Protein AF-A0A1G1PTF6-F1 (afdb_monomer)

Foldseek 3Di:
DDDDPDDDDDDPVNVVVVVVVVVVVCVVVVVVVVVVVQVVLLVVLVVVVLVLLVVQLVCQQVVQWKKKWFADQVQQKTAIWTFDDDDDDDPDDRPTHQDPDPSRDIRHRPPQKHKDKPPPPPRMWMHHNVLAIPDWMWIWIAGPVRDIKIWTQDRHVSDIDID

Solvent-accessible surface area (backbone atoms only — not comparable to full-atom values): 9190 Å² total; per-residue (Å²): 138,81,85,80,81,77,84,83,77,84,51,72,67,56,51,51,52,51,52,51,52,52,50,58,52,47,70,61,47,51,63,55,51,52,53,52,53,50,54,52,51,52,52,51,50,54,48,51,55,48,52,49,51,53,49,39,30,53,48,5,42,74,68,66,39,49,25,35,42,38,41,38,55,92,77,38,36,35,36,31,26,29,64,65,92,86,71,79,94,62,101,72,74,87,62,59,43,63,36,84,67,83,69,24,42,80,45,68,60,60,92,66,55,44,58,46,54,44,63,74,87,63,47,64,46,45,20,32,41,85,38,37,29,83,58,58,38,35,42,38,40,30,42,86,84,71,52,72,42,36,39,40,35,37,10,93,74,48,43,76,48,81,86

Structure (mmCIF, N/CA/C/O backbone):
data_AF-A0A1G1PTF6-F1
#
_entry.id   AF-A0A1G1PTF6-F1
#
loop_
_atom_site.group_PDB
_atom_site.id
_atom_site.type_symbol
_atom_site.label_atom_id
_atom_site.label_alt_id
_atom_site.label_comp_id
_atom_site.label_asym_id
_atom_site.label_entity_id
_atom_site.label_seq_id
_atom_site.pdbx_PDB_ins_code
_atom_site.Cartn_x
_atom_site.Cartn_y
_atom_site.Cartn_z
_atom_site.occupancy
_atom_site.B_iso_or_equiv
_atom_site.auth_seq_id
_atom_site.auth_comp_id
_atom_site.auth_asym_id
_atom_site.auth_atom_id
_atom_site.pdbx_PDB_model_num
ATOM 1 N N . MET A 1 1 ? -6.764 -10.870 -67.590 1.00 43.69 1 MET A N 1
ATOM 2 C CA . MET A 1 1 ? -5.936 -9.913 -66.822 1.00 43.69 1 MET A CA 1
ATOM 3 C C . MET A 1 1 ? -5.577 -10.550 -65.488 1.00 43.69 1 MET A C 1
ATOM 5 O O . MET A 1 1 ? -6.437 -10.654 -64.629 1.00 43.69 1 MET A O 1
ATOM 9 N N . THR A 1 2 ? -4.356 -11.057 -65.330 1.00 51.44 2 THR A N 1
ATOM 10 C CA . THR A 1 2 ? -3.900 -11.725 -64.097 1.00 51.44 2 THR A CA 1
ATOM 11 C C . THR A 1 2 ? -2.875 -10.843 -63.395 1.00 51.44 2 THR A C 1
ATOM 13 O O . THR A 1 2 ? -1.755 -10.679 -63.878 1.00 51.44 2 THR A O 1
ATOM 16 N N . SER A 1 3 ? -3.284 -10.254 -62.272 1.00 59.28 3 SER A N 1
ATOM 17 C CA . SER A 1 3 ? -2.425 -9.506 -61.352 1.00 59.28 3 SER A CA 1
ATOM 18 C C . SER A 1 3 ? -1.340 -10.432 -60.790 1.00 59.28 3 SER A C 1
ATOM 20 O O . SER A 1 3 ? -1.646 -11.419 -60.121 1.00 59.28 3 SER A O 1
ATOM 22 N N . ARG A 1 4 ? -0.066 -10.142 -61.082 1.00 61.81 4 ARG A N 1
ATOM 23 C CA . ARG A 1 4 ? 1.077 -10.762 -60.399 1.00 61.81 4 ARG A CA 1
ATOM 24 C C . ARG A 1 4 ? 1.295 -10.031 -59.077 1.00 61.81 4 ARG A C 1
ATOM 26 O O . ARG A 1 4 ? 1.975 -9.010 -59.034 1.00 61.81 4 ARG A O 1
ATOM 33 N N . THR A 1 5 ? 0.756 -10.566 -57.990 1.00 64.44 5 THR A N 1
ATOM 34 C CA . THR 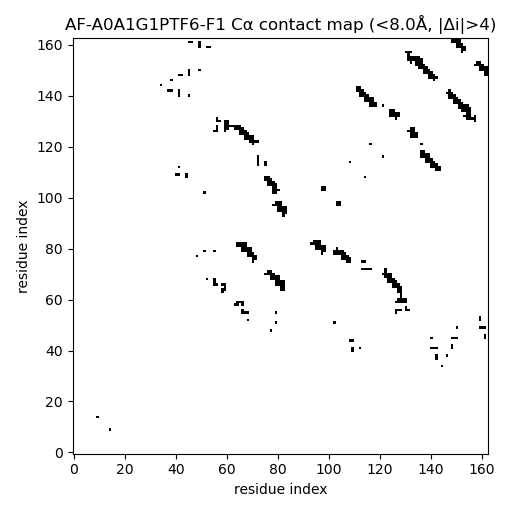A 1 5 ? 1.145 -10.168 -56.635 1.00 64.44 5 THR A CA 1
ATOM 35 C C . THR A 1 5 ? 2.551 -10.704 -56.362 1.00 64.44 5 THR A C 1
ATOM 37 O O . THR A 1 5 ? 2.747 -11.887 -56.089 1.00 64.44 5 THR A O 1
ATOM 40 N N . GLY A 1 6 ? 3.560 -9.842 -56.502 1.00 62.19 6 GLY A N 1
ATOM 41 C CA . GLY A 1 6 ? 4.942 -10.181 -56.174 1.00 62.19 6 GLY A CA 1
ATOM 42 C C . GLY A 1 6 ? 5.078 -10.496 -54.685 1.00 62.19 6 GLY A C 1
ATOM 43 O O . GLY A 1 6 ? 4.800 -9.641 -53.844 1.00 62.19 6 GLY A O 1
ATOM 44 N N . LYS A 1 7 ? 5.515 -11.715 -54.350 1.00 68.50 7 LYS A N 1
ATOM 45 C CA . LYS A 1 7 ? 5.956 -12.058 -52.993 1.00 68.50 7 LYS A CA 1
ATOM 46 C C . LYS A 1 7 ? 7.177 -11.197 -52.664 1.00 68.50 7 LYS A C 1
ATOM 48 O O . LYS A 1 7 ? 8.247 -11.406 -53.228 1.00 68.50 7 LYS A O 1
ATOM 53 N N . ARG A 1 8 ? 7.004 -10.209 -51.783 1.00 76.00 8 ARG A N 1
ATOM 54 C CA . ARG A 1 8 ? 8.114 -9.436 -51.218 1.00 76.00 8 ARG A CA 1
ATOM 55 C C . ARG A 1 8 ? 8.815 -10.310 -50.183 1.00 76.00 8 ARG A C 1
ATOM 57 O O . ARG A 1 8 ? 8.216 -10.660 -49.171 1.00 76.00 8 ARG A O 1
ATOM 64 N N . SER A 1 9 ? 10.054 -10.683 -50.471 1.00 77.06 9 SER A N 1
ATOM 65 C CA . SER A 1 9 ? 10.931 -11.352 -49.514 1.00 77.06 9 SER A CA 1
ATOM 66 C C . SER A 1 9 ? 11.679 -10.296 -48.708 1.00 77.06 9 SER A C 1
ATOM 68 O O . SER A 1 9 ? 12.212 -9.347 -49.280 1.00 77.06 9 SER A O 1
ATOM 70 N N . PHE A 1 10 ? 11.696 -10.464 -47.390 1.00 82.81 10 PHE A N 1
ATOM 71 C CA . PHE A 1 10 ? 12.390 -9.581 -46.459 1.00 82.81 10 PHE A CA 1
ATOM 72 C C . PHE A 1 10 ? 13.895 -9.853 -46.514 1.00 82.81 10 PHE A C 1
ATOM 74 O O . PHE A 1 10 ? 14.314 -11.015 -46.523 1.00 82.81 10 PHE A O 1
ATOM 81 N N . THR A 1 11 ? 14.715 -8.806 -46.585 1.00 92.44 11 THR A N 1
ATOM 82 C CA . THR A 1 11 ? 16.175 -8.981 -46.647 1.00 92.44 11 THR A CA 1
ATOM 83 C C . THR A 1 11 ? 16.774 -9.105 -45.243 1.00 92.44 11 THR A C 1
ATOM 8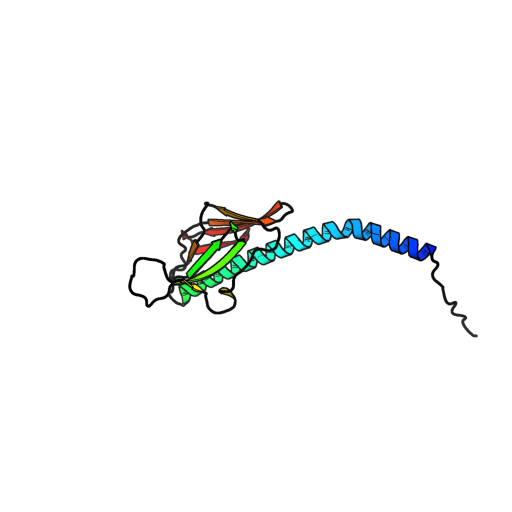5 O O . THR A 1 11 ? 16.228 -8.591 -44.269 1.00 92.44 11 THR A O 1
ATOM 88 N N . PHE A 1 12 ? 17.928 -9.769 -45.116 1.00 92.94 12 PHE A N 1
ATOM 89 C CA . PHE A 1 12 ? 18.609 -9.901 -43.819 1.00 92.94 12 PHE A CA 1
ATOM 90 C C . PHE A 1 12 ? 19.028 -8.539 -43.241 1.00 92.94 12 PHE A C 1
ATOM 92 O O . PHE A 1 12 ? 18.933 -8.315 -42.036 1.00 92.94 12 PHE A O 1
ATOM 99 N N . ILE A 1 13 ? 19.439 -7.607 -44.108 1.00 94.62 13 ILE A N 1
ATOM 100 C CA . ILE A 1 13 ? 19.798 -6.247 -43.695 1.00 94.62 13 ILE A CA 1
ATOM 101 C C . ILE A 1 13 ? 18.585 -5.476 -43.162 1.00 94.62 13 ILE A C 1
ATOM 103 O O . ILE A 1 13 ? 18.699 -4.774 -42.163 1.00 94.62 13 ILE A O 1
ATOM 107 N N . GLU A 1 14 ? 17.411 -5.654 -43.768 1.00 92.81 14 GLU A N 1
ATOM 108 C CA . GLU A 1 14 ? 16.165 -5.036 -43.307 1.00 92.81 14 GLU A CA 1
ATOM 109 C C . GLU A 1 14 ? 15.763 -5.564 -41.924 1.00 92.81 14 GLU A C 1
ATOM 111 O O . GLU A 1 14 ? 15.398 -4.782 -41.047 1.00 92.81 14 GLU A O 1
ATOM 116 N N . LEU A 1 15 ? 15.946 -6.865 -41.674 1.00 93.81 15 LEU A N 1
ATOM 117 C CA . LEU A 1 15 ? 15.752 -7.456 -40.348 1.00 93.81 15 LEU A CA 1
ATOM 118 C C . LEU A 1 15 ? 16.704 -6.882 -39.306 1.00 93.81 15 LEU A C 1
ATOM 120 O O . LEU A 1 15 ? 16.268 -6.545 -38.206 1.00 93.81 15 LEU A O 1
ATOM 124 N N . LEU A 1 16 ? 17.981 -6.734 -39.652 1.00 96.50 16 LEU A N 1
ATOM 125 C CA . LEU A 1 16 ? 18.970 -6.154 -38.751 1.00 96.50 16 LEU A CA 1
ATOM 126 C C . LEU A 1 16 ? 18.591 -4.713 -38.389 1.00 96.50 16 LEU A C 1
ATOM 128 O O . LEU A 1 16 ? 18.600 -4.357 -37.213 1.00 96.50 16 LEU A O 1
ATOM 132 N N . ILE A 1 17 ? 18.175 -3.912 -39.374 1.00 96.56 17 ILE A N 1
ATOM 133 C CA . ILE A 1 17 ? 17.727 -2.533 -39.148 1.00 96.56 17 ILE A CA 1
ATOM 134 C C . ILE A 1 17 ? 16.485 -2.497 -38.247 1.00 96.56 17 ILE A C 1
ATOM 136 O O . ILE A 1 17 ? 16.446 -1.703 -37.308 1.00 96.56 17 ILE A O 1
ATOM 140 N N . VAL A 1 18 ? 15.493 -3.365 -38.463 1.00 96.62 18 VAL A N 1
ATOM 141 C CA . VAL A 1 18 ? 14.295 -3.420 -37.606 1.00 96.62 18 VAL A CA 1
ATOM 142 C C . VAL A 1 18 ? 14.653 -3.791 -36.168 1.00 96.62 18 VAL A C 1
ATOM 144 O O . VAL A 1 18 ? 14.204 -3.120 -35.239 1.00 96.62 18 VAL A O 1
ATOM 147 N N . ILE A 1 19 ? 15.495 -4.807 -35.964 1.00 97.06 19 ILE A N 1
ATOM 148 C CA . ILE A 1 19 ? 15.948 -5.204 -34.623 1.00 97.06 19 ILE A CA 1
ATOM 149 C C . ILE A 1 19 ? 16.727 -4.061 -33.962 1.00 97.06 19 ILE A C 1
ATOM 151 O O . ILE A 1 19 ? 16.504 -3.779 -32.786 1.00 97.06 19 ILE A O 1
ATOM 155 N N . LEU A 1 20 ? 17.587 -3.365 -34.711 1.00 98.00 20 LEU A N 1
ATOM 156 C CA . LEU A 1 20 ? 18.335 -2.210 -34.217 1.00 98.00 20 LEU A CA 1
ATOM 157 C C . LEU A 1 20 ? 17.396 -1.084 -33.761 1.00 98.00 20 LEU A C 1
ATOM 159 O O . LEU A 1 20 ? 17.562 -0.552 -32.664 1.00 98.00 20 LEU A O 1
ATOM 163 N N . ILE A 1 21 ? 16.379 -0.753 -34.561 1.00 98.00 21 ILE A N 1
ATOM 164 C CA . ILE A 1 21 ? 15.380 0.265 -34.206 1.00 98.00 21 ILE A CA 1
ATOM 165 C C . ILE A 1 21 ? 14.609 -0.159 -32.948 1.00 98.00 21 ILE A C 1
ATOM 167 O O . ILE A 1 21 ? 14.473 0.636 -32.016 1.00 98.00 21 ILE A O 1
ATOM 171 N N . ILE A 1 22 ? 14.149 -1.413 -32.875 1.00 97.56 22 ILE A N 1
ATOM 172 C CA . ILE A 1 22 ? 13.440 -1.940 -31.699 1.00 97.56 22 ILE A CA 1
ATOM 173 C C . ILE A 1 22 ? 14.336 -1.895 -30.456 1.00 97.56 22 ILE A C 1
ATOM 175 O O . ILE A 1 22 ? 13.854 -1.533 -29.382 1.00 97.56 22 ILE A O 1
ATOM 179 N N . ALA A 1 23 ? 15.627 -2.212 -30.578 1.00 97.50 23 ALA A N 1
ATOM 180 C CA . ALA A 1 23 ? 16.574 -2.170 -29.468 1.00 97.50 23 ALA A CA 1
ATOM 181 C C . ALA A 1 23 ? 16.754 -0.744 -28.926 1.00 97.50 23 ALA A C 1
ATOM 183 O O . ALA A 1 23 ? 16.673 -0.538 -27.714 1.00 97.50 23 ALA A O 1
ATOM 184 N N . ILE A 1 24 ? 16.915 0.246 -29.811 1.00 97.38 24 ILE A N 1
ATOM 185 C CA . ILE A 1 24 ? 17.032 1.662 -29.427 1.00 97.38 24 ILE A CA 1
ATOM 186 C C . ILE A 1 24 ? 15.756 2.135 -28.720 1.00 97.38 24 ILE A C 1
ATOM 188 O O . ILE A 1 24 ? 15.824 2.725 -27.641 1.00 97.38 24 ILE A O 1
ATOM 192 N N . LEU A 1 25 ? 14.582 1.833 -29.285 1.00 97.56 25 LEU A N 1
ATOM 193 C CA . LEU A 1 25 ? 13.301 2.197 -28.676 1.00 97.56 25 LEU A CA 1
ATOM 194 C C . LEU A 1 25 ? 13.108 1.520 -27.314 1.00 97.56 25 LEU A C 1
ATOM 196 O O . LEU A 1 25 ? 12.683 2.164 -26.355 1.00 97.56 25 LEU A O 1
ATOM 200 N N . SER A 1 26 ? 13.460 0.240 -27.204 1.00 96.25 26 SER A N 1
ATOM 201 C CA . SER A 1 26 ? 13.342 -0.525 -25.960 1.00 96.25 26 SER A CA 1
ATOM 202 C C . SER A 1 26 ? 14.252 0.033 -24.869 1.00 96.25 26 SER A C 1
ATOM 204 O O . SER A 1 26 ? 13.805 0.197 -23.734 1.00 96.25 26 SER A O 1
ATOM 206 N N . ALA A 1 27 ? 15.491 0.401 -25.210 1.00 95.94 27 ALA A N 1
ATOM 207 C CA . ALA A 1 27 ? 16.440 0.990 -24.268 1.00 95.94 27 ALA A CA 1
ATOM 208 C C . ALA A 1 27 ? 15.902 2.281 -23.619 1.00 95.94 27 ALA A C 1
ATOM 210 O O . ALA A 1 27 ? 16.148 2.528 -22.440 1.00 95.94 27 ALA A O 1
ATOM 211 N N . ILE A 1 28 ? 15.120 3.074 -24.359 1.00 94.88 28 ILE A N 1
ATOM 212 C CA . ILE A 1 28 ? 14.515 4.319 -23.862 1.00 94.88 28 ILE A CA 1
ATOM 213 C C . ILE A 1 28 ? 13.191 4.051 -23.128 1.00 94.88 28 ILE A C 1
ATOM 215 O O . ILE A 1 28 ? 12.914 4.658 -22.089 1.00 94.88 28 ILE A O 1
ATOM 219 N N . SER A 1 29 ? 12.359 3.147 -23.647 1.00 94.31 29 SER A N 1
ATOM 220 C CA . SER A 1 29 ? 11.011 2.901 -23.123 1.00 94.31 29 SER A CA 1
ATOM 221 C C . SER A 1 29 ? 10.995 2.094 -21.825 1.00 94.31 29 SER A C 1
ATOM 223 O O . SER A 1 29 ? 10.223 2.420 -20.921 1.00 94.31 29 SER A O 1
ATOM 225 N N . ILE A 1 30 ? 11.853 1.076 -21.688 1.00 93.38 30 ILE A N 1
ATOM 226 C CA . ILE A 1 30 ? 11.898 0.201 -20.503 1.00 93.38 30 ILE A CA 1
ATOM 227 C C . ILE A 1 30 ? 12.079 0.980 -19.186 1.00 93.38 30 ILE A C 1
ATOM 229 O O . ILE A 1 30 ? 11.279 0.758 -18.272 1.00 93.38 30 ILE A O 1
ATOM 233 N N . PRO A 1 31 ? 13.054 1.902 -19.027 1.00 89.62 31 PRO A N 1
ATOM 234 C CA . PRO A 1 31 ? 13.230 2.613 -17.758 1.00 89.62 31 PRO A CA 1
ATOM 235 C C . PRO A 1 31 ? 12.033 3.506 -17.407 1.00 89.62 31 PRO A C 1
ATOM 237 O O . PRO A 1 31 ? 11.643 3.576 -16.240 1.00 89.62 31 PRO A O 1
ATOM 240 N N . ARG A 1 32 ? 11.407 4.145 -18.405 1.00 87.75 32 ARG A N 1
ATOM 241 C CA . ARG A 1 32 ? 10.212 4.982 -18.201 1.00 87.75 32 ARG A CA 1
ATOM 242 C C . ARG A 1 32 ? 9.015 4.153 -17.758 1.00 87.75 32 ARG A C 1
ATOM 244 O O . ARG A 1 32 ? 8.336 4.512 -16.799 1.00 87.75 32 ARG A O 1
ATOM 251 N N . LEU A 1 33 ? 8.794 3.027 -18.430 1.00 89.31 33 LEU A N 1
ATOM 252 C CA . LEU A 1 33 ? 7.718 2.105 -18.099 1.00 89.31 33 LEU A CA 1
ATOM 253 C C . LEU A 1 33 ? 7.907 1.524 -16.694 1.00 89.31 33 LEU A C 1
ATOM 255 O O . LEU A 1 33 ? 6.962 1.471 -15.911 1.00 89.31 33 LEU A O 1
ATOM 259 N N . ARG A 1 34 ? 9.146 1.158 -16.344 1.00 86.44 34 ARG A N 1
ATOM 260 C CA . ARG A 1 34 ? 9.492 0.674 -15.007 1.00 86.44 34 ARG A CA 1
ATOM 261 C C . ARG A 1 34 ? 9.127 1.701 -13.931 1.00 86.44 34 ARG A C 1
ATOM 263 O O . ARG A 1 34 ? 8.454 1.332 -12.976 1.00 86.44 34 ARG A O 1
ATOM 270 N N . ASN A 1 35 ? 9.506 2.969 -14.102 1.00 85.62 35 ASN A N 1
ATOM 271 C CA . ASN A 1 35 ? 9.150 4.046 -13.169 1.00 85.62 35 ASN A CA 1
ATOM 272 C C . ASN A 1 35 ? 7.622 4.202 -13.016 1.00 85.62 35 ASN A C 1
ATOM 274 O O . ASN A 1 35 ? 7.103 4.227 -11.902 1.00 85.62 35 ASN A O 1
ATOM 278 N N . ALA A 1 36 ? 6.879 4.204 -14.130 1.00 84.50 36 ALA A N 1
ATOM 279 C CA . ALA A 1 36 ? 5.418 4.281 -14.094 1.00 84.50 36 ALA A CA 1
ATOM 280 C C . ALA A 1 36 ? 4.794 3.123 -13.290 1.00 84.50 36 ALA A C 1
ATOM 282 O O . ALA A 1 36 ? 3.945 3.355 -12.430 1.00 84.50 36 ALA A O 1
ATOM 283 N N . PHE A 1 37 ? 5.257 1.886 -13.505 1.00 86.06 37 PHE A N 1
ATOM 284 C CA . PHE A 1 37 ? 4.781 0.723 -12.750 1.00 86.06 37 PHE A CA 1
ATOM 285 C C . PHE A 1 37 ? 5.045 0.823 -11.243 1.00 86.06 37 PHE A C 1
ATOM 287 O O . PHE A 1 37 ? 4.177 0.430 -10.463 1.00 86.06 37 PHE A O 1
ATOM 294 N N . TYR A 1 38 ? 6.199 1.348 -10.818 1.00 85.50 38 TYR A N 1
ATOM 295 C CA . TYR A 1 38 ? 6.464 1.586 -9.394 1.00 85.50 38 TYR A CA 1
ATOM 296 C C . TYR A 1 38 ? 5.494 2.612 -8.809 1.00 85.50 38 TYR A C 1
ATOM 298 O O . TYR A 1 38 ? 4.911 2.357 -7.756 1.00 85.50 38 TYR A O 1
ATOM 306 N N . GLY A 1 39 ? 5.236 3.705 -9.532 1.00 83.81 39 GLY A N 1
ATOM 307 C CA . GLY A 1 39 ? 4.268 4.719 -9.124 1.00 83.81 39 GLY A CA 1
ATOM 308 C C . GLY A 1 39 ? 2.853 4.163 -8.934 1.00 83.81 39 GLY A C 1
ATOM 309 O O . GLY A 1 39 ? 2.216 4.486 -7.933 1.00 83.81 39 GLY A O 1
ATOM 310 N N . PHE A 1 40 ? 2.383 3.305 -9.848 1.00 86.38 40 PHE A N 1
ATOM 311 C CA . PHE A 1 40 ? 1.075 2.647 -9.727 1.00 86.38 40 PHE A CA 1
ATOM 312 C C . PHE A 1 40 ? 1.016 1.664 -8.553 1.00 86.38 40 PHE A C 1
ATOM 314 O O . PHE A 1 40 ? 0.014 1.621 -7.844 1.00 86.38 40 PHE A O 1
ATOM 321 N N . ARG A 1 41 ? 2.082 0.885 -8.319 1.00 88.25 41 ARG A N 1
ATOM 322 C CA . ARG 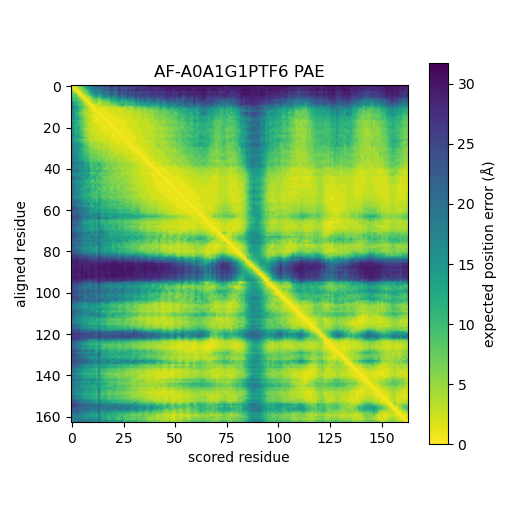A 1 41 ? 2.144 -0.055 -7.187 1.00 88.25 41 ARG A CA 1
ATOM 323 C C . ARG A 1 41 ? 2.174 0.663 -5.843 1.00 88.25 41 ARG A C 1
ATOM 325 O O . ARG A 1 41 ? 1.492 0.223 -4.926 1.00 88.25 41 ARG A O 1
ATOM 332 N N . LEU A 1 42 ? 2.936 1.752 -5.735 1.00 90.25 42 LEU A N 1
ATOM 333 C CA . LEU A 1 42 ? 2.997 2.579 -4.530 1.00 90.25 42 LEU A CA 1
ATOM 334 C C . LEU A 1 42 ? 1.619 3.161 -4.198 1.00 90.25 42 LEU A C 1
ATOM 336 O O . LEU A 1 42 ? 1.173 3.084 -3.059 1.00 90.25 42 LEU A O 1
ATOM 340 N N . GLU A 1 43 ? 0.938 3.715 -5.202 1.00 91.00 43 GLU A N 1
ATOM 341 C CA . GLU A 1 43 ? -0.385 4.310 -5.026 1.00 91.00 43 GLU A CA 1
ATOM 342 C C . GLU A 1 43 ? -1.450 3.267 -4.678 1.00 91.00 43 GLU A C 1
ATOM 344 O O . GLU A 1 43 ? -2.252 3.496 -3.775 1.00 91.00 43 GLU A O 1
ATOM 349 N N . GLY A 1 44 ? -1.436 2.112 -5.352 1.00 90.75 44 GLY A N 1
ATOM 350 C CA . GLY A 1 44 ? -2.310 0.987 -5.021 1.00 90.75 44 GLY A CA 1
ATOM 351 C C . GLY A 1 44 ? -2.101 0.518 -3.584 1.00 90.75 44 GLY A C 1
ATOM 352 O O . GLY A 1 44 ? -3.054 0.446 -2.821 1.00 90.75 44 GLY A O 1
ATOM 353 N N . PHE A 1 45 ? -0.845 0.323 -3.178 1.00 90.50 45 PHE A N 1
ATOM 354 C CA . PHE A 1 45 ? -0.512 -0.088 -1.818 1.00 90.50 45 PHE A CA 1
ATOM 355 C C . PHE A 1 45 ? -0.951 0.934 -0.760 1.00 90.50 45 PHE A C 1
ATOM 357 O O . PHE A 1 45 ? -1.567 0.566 0.237 1.00 90.50 45 PHE A O 1
ATOM 364 N N . ALA A 1 46 ? -0.691 2.226 -0.979 1.00 91.50 46 ALA A N 1
ATOM 365 C CA . ALA A 1 46 ? -1.130 3.272 -0.058 1.00 91.50 46 ALA A CA 1
ATOM 366 C C . ALA A 1 46 ? -2.665 3.318 0.066 1.00 91.50 46 ALA A C 1
ATOM 368 O O . ALA A 1 46 ? -3.191 3.490 1.167 1.00 91.50 46 ALA A O 1
ATOM 369 N N . LYS A 1 47 ? -3.388 3.107 -1.044 1.00 91.69 47 LYS A N 1
ATOM 370 C CA . LYS A 1 47 ? -4.852 2.966 -1.055 1.00 91.69 47 LYS A CA 1
ATOM 371 C C . LYS A 1 47 ? -5.318 1.715 -0.312 1.00 91.69 47 LYS A C 1
ATOM 373 O O . LYS A 1 47 ? -6.285 1.798 0.438 1.00 91.69 47 LYS A O 1
ATOM 378 N N . ASP A 1 48 ? -4.631 0.589 -0.457 1.00 90.81 48 ASP A N 1
ATOM 379 C CA . ASP A 1 48 ? -4.964 -0.643 0.262 1.00 90.81 48 ASP A CA 1
ATOM 380 C C . ASP A 1 48 ? -4.820 -0.458 1.779 1.00 90.81 48 ASP A C 1
ATOM 382 O O . ASP A 1 48 ? -5.726 -0.822 2.531 1.00 90.81 48 ASP A O 1
ATOM 386 N N . VAL A 1 49 ? -3.737 0.184 2.238 1.00 90.62 49 VAL A N 1
ATOM 387 C CA . VAL A 1 49 ? -3.543 0.520 3.662 1.00 90.62 49 VAL A CA 1
ATOM 388 C C . VAL A 1 49 ? -4.607 1.516 4.143 1.00 90.62 49 VAL A C 1
ATOM 390 O O . VAL A 1 49 ? -5.148 1.365 5.242 1.00 90.62 49 VAL A O 1
ATOM 393 N N . TYR A 1 50 ? -4.957 2.507 3.320 1.00 92.25 50 TYR A N 1
ATOM 394 C CA . TYR A 1 50 ? -6.029 3.463 3.606 1.00 92.25 50 TYR A CA 1
ATOM 395 C C . TYR A 1 50 ? -7.383 2.764 3.801 1.00 92.25 50 TYR A C 1
ATOM 397 O O . TYR A 1 50 ? -8.027 2.937 4.836 1.00 92.25 50 TYR A O 1
ATOM 405 N N . TYR A 1 51 ? -7.797 1.926 2.847 1.00 91.62 51 TYR A N 1
ATOM 406 C CA . TYR A 1 51 ? -9.060 1.192 2.926 1.00 91.62 51 TYR A CA 1
ATOM 407 C C . TYR A 1 51 ? -9.074 0.172 4.060 1.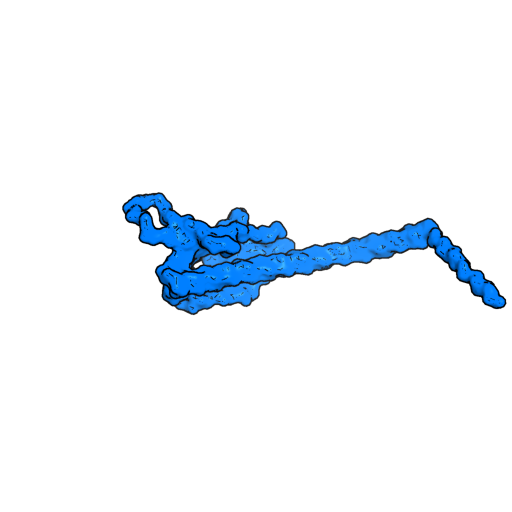00 91.62 51 TYR A C 1
ATOM 409 O O . TYR A 1 51 ? -10.111 -0.005 4.697 1.00 91.62 51 TYR A O 1
ATOM 417 N N . LEU A 1 52 ? -7.937 -0.464 4.353 1.00 90.88 52 LEU A N 1
ATOM 418 C CA . LEU A 1 52 ? -7.795 -1.321 5.524 1.00 90.88 52 LEU A CA 1
ATOM 419 C C . LEU A 1 52 ? -8.058 -0.527 6.809 1.00 90.88 52 LEU A C 1
ATOM 421 O O . LEU A 1 52 ? -8.836 -0.966 7.648 1.00 90.88 52 LEU A O 1
ATOM 425 N N . SER A 1 53 ? -7.470 0.661 6.936 1.00 90.50 53 SER A N 1
ATOM 426 C CA . SER A 1 53 ? -7.634 1.519 8.116 1.00 90.50 53 SER A CA 1
ATOM 427 C C . SER A 1 53 ? -9.087 1.982 8.283 1.00 90.50 53 SER A C 1
ATOM 429 O O . SER A 1 53 ? -9.648 1.867 9.371 1.00 90.50 53 SER A O 1
ATOM 431 N N . LEU A 1 54 ? -9.737 2.410 7.193 1.00 90.44 54 LEU A N 1
ATOM 432 C CA . LEU A 1 54 ? -11.168 2.742 7.193 1.00 90.44 54 LEU A CA 1
ATOM 433 C C . LEU A 1 54 ? -12.044 1.547 7.579 1.00 90.44 54 LEU A C 1
ATOM 435 O O . LEU A 1 54 ? -13.000 1.691 8.340 1.00 90.44 54 LEU A O 1
ATOM 439 N N . TYR A 1 55 ? -11.726 0.359 7.064 1.00 90.94 55 TYR A N 1
ATOM 440 C CA . TYR A 1 55 ? -12.453 -0.858 7.399 1.00 90.94 55 TYR A CA 1
ATOM 441 C C . TYR A 1 55 ? -12.331 -1.201 8.887 1.00 90.94 55 TYR A C 1
ATOM 443 O O . TYR A 1 55 ? -13.324 -1.609 9.494 1.00 90.94 55 TYR A O 1
ATOM 451 N N . LEU A 1 56 ? -11.150 -1.028 9.489 1.00 90.38 56 LEU A N 1
ATOM 452 C CA . LEU A 1 56 ? -10.945 -1.270 10.920 1.00 90.38 56 LEU A CA 1
ATOM 453 C C . LEU A 1 56 ? -11.705 -0.264 11.775 1.00 90.38 56 LEU A C 1
ATOM 455 O O . LEU A 1 56 ? -12.396 -0.679 12.700 1.00 90.38 56 LEU A O 1
ATOM 459 N N . GLN A 1 57 ? -11.659 1.019 11.421 1.00 91.06 57 GLN A N 1
ATOM 460 C CA . GLN A 1 57 ? -12.437 2.055 12.095 1.00 91.06 57 GLN A CA 1
ATOM 461 C C . GLN A 1 57 ? -13.945 1.774 12.019 1.00 91.06 57 GLN A C 1
ATOM 463 O O . GLN A 1 57 ? -14.632 1.752 13.040 1.00 91.06 57 GLN A O 1
ATOM 468 N N . GLY A 1 58 ? -14.463 1.497 10.818 1.00 89.25 58 GLY A N 1
ATOM 469 C CA . GLY A 1 58 ? -15.877 1.177 10.617 1.00 89.25 58 GLY A CA 1
ATOM 470 C C . GLY A 1 58 ? -16.292 -0.115 11.323 1.00 89.25 58 GLY A C 1
ATOM 471 O O . GLY A 1 58 ? -17.373 -0.186 11.902 1.00 89.25 58 GLY A O 1
ATOM 472 N N . SER A 1 59 ? -15.421 -1.128 11.336 1.00 88.81 59 SER A N 1
ATOM 473 C CA . SER A 1 59 ? -15.661 -2.379 12.061 1.00 88.81 59 SER A CA 1
ATOM 474 C C . SER A 1 59 ? -15.669 -2.177 13.572 1.00 88.81 59 SER A C 1
ATOM 476 O O . SER A 1 59 ? -16.499 -2.789 14.242 1.00 88.81 59 SER A O 1
ATOM 478 N N . ALA A 1 60 ? -14.780 -1.331 14.101 1.00 89.75 60 ALA A N 1
ATOM 479 C CA . ALA A 1 60 ? -14.735 -0.997 15.518 1.00 89.75 60 ALA A CA 1
ATOM 480 C C . ALA A 1 60 ? -16.041 -0.331 15.953 1.00 89.75 60 ALA A C 1
ATOM 482 O O . ALA A 1 60 ? -16.692 -0.809 16.884 1.00 89.75 60 ALA A O 1
ATOM 483 N N . ALA A 1 61 ? -16.476 0.685 15.202 1.00 89.75 61 ALA A N 1
ATOM 484 C CA . ALA A 1 61 ? -17.715 1.409 15.462 1.00 89.75 61 ALA A CA 1
ATOM 485 C C . ALA A 1 61 ? -18.967 0.530 15.322 1.00 89.75 61 ALA A C 1
ATOM 487 O O . ALA A 1 61 ? -19.862 0.579 16.160 1.00 89.75 61 ALA A O 1
ATOM 488 N N . ALA A 1 62 ? -19.029 -0.321 14.293 1.00 89.69 62 ALA A N 1
ATOM 489 C CA . ALA A 1 62 ? -20.202 -1.156 14.040 1.00 89.69 62 ALA A CA 1
ATOM 490 C C . ALA A 1 62 ? -20.335 -2.340 15.010 1.00 89.69 62 ALA A C 1
ATOM 492 O O . ALA A 1 62 ? -21.448 -2.751 15.328 1.00 89.69 62 ALA A O 1
ATOM 493 N N . LYS A 1 63 ? -19.214 -2.936 15.439 1.00 88.38 63 LYS A N 1
ATOM 494 C CA . LYS A 1 63 ? -19.213 -4.158 16.264 1.00 88.38 63 LYS A CA 1
ATOM 495 C C . LYS A 1 63 ? -18.963 -3.895 17.742 1.00 88.38 63 LYS A C 1
ATOM 497 O O . LYS A 1 63 ? -19.059 -4.836 18.523 1.00 88.38 63 LYS A O 1
ATOM 502 N N . GLY A 1 64 ? -18.602 -2.671 18.119 1.00 85.56 64 GLY A N 1
ATOM 503 C CA . GLY A 1 64 ? -18.277 -2.339 19.502 1.00 85.56 64 GLY A CA 1
ATOM 504 C C . GLY A 1 64 ? -16.968 -2.961 19.997 1.00 85.56 64 GLY A C 1
ATOM 505 O O . GLY A 1 64 ? -16.796 -3.117 21.200 1.00 85.56 64 GLY A O 1
ATOM 506 N N . LYS A 1 65 ? -16.050 -3.344 19.095 1.00 88.06 65 LYS A N 1
ATOM 507 C CA . LYS A 1 65 ? -14.803 -4.057 19.435 1.00 88.06 65 LYS A CA 1
ATOM 508 C C . LYS A 1 65 ? -13.566 -3.236 19.107 1.00 88.06 65 LYS A C 1
ATOM 510 O O . LYS A 1 65 ? -13.576 -2.447 18.169 1.00 88.06 65 LYS A O 1
ATOM 515 N N . ILE A 1 66 ? -12.485 -3.477 19.844 1.00 87.44 66 ILE A N 1
ATOM 516 C CA . ILE A 1 66 ? -11.192 -2.836 19.592 1.00 87.44 66 ILE A CA 1
ATOM 517 C C . ILE A 1 66 ? -10.457 -3.599 18.489 1.00 87.44 66 ILE A C 1
ATOM 519 O O . ILE A 1 66 ? -10.235 -4.812 18.589 1.00 87.44 66 ILE A O 1
ATOM 523 N N . TYR A 1 67 ? -10.058 -2.866 17.454 1.00 89.38 67 TYR A N 1
ATOM 524 C CA . TYR A 1 67 ? -9.221 -3.358 16.363 1.00 89.38 67 TYR A CA 1
ATOM 525 C C . TYR A 1 67 ? -7.830 -2.728 16.448 1.00 89.38 67 TYR A C 1
ATOM 527 O O . TYR A 1 67 ? -7.687 -1.592 16.887 1.00 89.38 67 TYR A O 1
ATOM 535 N N . CYS A 1 68 ? -6.802 -3.454 16.019 1.00 88.06 68 CYS A N 1
ATOM 536 C CA . CYS A 1 68 ? -5.426 -2.973 15.967 1.00 88.06 68 CYS A CA 1
ATOM 537 C C . CYS A 1 68 ? -4.847 -3.185 14.565 1.00 88.06 68 CYS A C 1
ATOM 539 O O . CYS A 1 68 ? -4.990 -4.259 13.974 1.00 88.06 68 CYS A O 1
ATOM 541 N N . LEU A 1 69 ? -4.194 -2.160 14.023 1.00 88.50 69 LEU A N 1
ATOM 542 C CA . LEU A 1 69 ? -3.328 -2.272 12.858 1.00 88.50 69 LEU A CA 1
ATOM 543 C C . LEU A 1 69 ? -1.881 -2.346 13.339 1.00 88.50 69 LEU A C 1
ATOM 545 O O . LEU A 1 69 ? -1.321 -1.361 13.818 1.00 88.50 69 LEU A O 1
ATOM 549 N N . ASN A 1 70 ? -1.281 -3.520 13.173 1.00 87.56 70 ASN A N 1
ATOM 550 C CA . ASN A 1 70 ? 0.128 -3.753 13.450 1.00 87.56 70 ASN A CA 1
ATOM 551 C C . ASN A 1 70 ? 0.924 -3.351 12.214 1.00 87.56 70 ASN A C 1
ATOM 553 O O . ASN A 1 70 ? 0.693 -3.884 11.123 1.00 87.56 70 ASN A O 1
ATOM 557 N N . ILE A 1 71 ? 1.846 -2.417 12.396 1.00 86.81 71 ILE A N 1
ATOM 558 C CA . ILE A 1 71 ? 2.712 -1.881 11.359 1.00 86.81 71 ILE A CA 1
ATOM 559 C C . ILE A 1 71 ? 4.143 -2.235 11.743 1.00 86.81 71 ILE A C 1
ATOM 561 O O . ILE A 1 71 ? 4.703 -1.700 12.696 1.00 86.81 71 ILE A O 1
ATOM 565 N N . SER A 1 72 ? 4.755 -3.133 10.982 1.00 84.00 72 SER A N 1
ATOM 566 C CA . SER A 1 72 ? 6.163 -3.483 11.142 1.00 84.00 72 SER A CA 1
ATOM 567 C C . SER A 1 72 ? 6.962 -2.821 10.020 1.00 84.00 72 SER A C 1
ATOM 569 O O . SER A 1 72 ? 7.110 -3.436 8.961 1.00 84.00 72 SER A O 1
ATOM 571 N N . PRO A 1 73 ? 7.468 -1.582 10.199 1.00 77.88 73 PRO A N 1
ATOM 572 C CA . PRO A 1 73 ? 8.216 -0.888 9.150 1.00 77.88 73 PRO A CA 1
ATOM 573 C C . PRO A 1 73 ? 9.472 -1.664 8.723 1.00 77.88 73 PRO A C 1
ATOM 575 O O . PRO A 1 73 ? 9.760 -1.726 7.529 1.00 77.88 73 PRO A O 1
ATOM 578 N N . ASP A 1 74 ? 10.136 -2.361 9.652 1.00 78.12 74 ASP A N 1
ATOM 579 C CA . ASP A 1 74 ? 11.318 -3.191 9.363 1.00 78.12 74 ASP A CA 1
ATOM 580 C C . ASP A 1 74 ? 10.990 -4.384 8.457 1.00 78.12 74 ASP A C 1
ATOM 582 O O . ASP A 1 74 ? 11.714 -4.700 7.511 1.00 78.12 74 ASP A O 1
ATOM 586 N N . GLN A 1 75 ? 9.861 -5.041 8.733 1.00 73.88 75 GLN A N 1
ATOM 587 C CA . GLN A 1 75 ? 9.397 -6.202 7.972 1.00 73.88 75 GLN A CA 1
ATOM 588 C C . GLN A 1 75 ? 8.548 -5.812 6.759 1.00 73.88 75 GLN A C 1
ATOM 590 O O . GLN A 1 75 ? 8.241 -6.678 5.949 1.00 73.88 75 GLN A O 1
ATOM 595 N N . ARG A 1 76 ? 8.200 -4.524 6.608 1.00 78.69 76 ARG A N 1
ATOM 596 C CA . ARG A 1 76 ? 7.305 -3.988 5.567 1.00 78.69 76 ARG A CA 1
ATOM 597 C C . ARG A 1 76 ? 5.916 -4.628 5.558 1.00 78.69 76 ARG A C 1
ATOM 599 O O . ARG A 1 76 ? 5.263 -4.692 4.518 1.00 78.69 76 ARG A O 1
ATOM 606 N N . ASN A 1 77 ? 5.456 -5.051 6.730 1.00 84.69 77 ASN A N 1
ATOM 607 C CA . ASN A 1 77 ? 4.243 -5.838 6.880 1.00 84.69 77 ASN A CA 1
ATOM 608 C C . ASN A 1 77 ? 3.190 -5.095 7.695 1.00 84.69 77 ASN A C 1
ATOM 610 O O . ASN A 1 77 ? 3.488 -4.472 8.715 1.00 84.69 77 ASN A O 1
ATOM 614 N N . PHE A 1 78 ? 1.948 -5.211 7.239 1.00 85.75 78 PHE A N 1
ATOM 615 C CA . PHE A 1 78 ? 0.762 -4.633 7.845 1.00 85.75 78 PHE A CA 1
ATOM 616 C C . PHE A 1 78 ? -0.216 -5.758 8.150 1.00 85.75 78 PHE A C 1
ATOM 618 O O . PHE A 1 78 ? -0.531 -6.577 7.281 1.00 85.75 78 PHE A O 1
ATOM 625 N N . ARG A 1 79 ? -0.705 -5.820 9.388 1.00 86.44 79 ARG A N 1
ATOM 626 C CA . ARG A 1 79 ? -1.657 -6.855 9.795 1.00 86.44 79 ARG A CA 1
ATOM 627 C C . ARG A 1 79 ? -2.726 -6.292 10.707 1.00 86.44 79 ARG A C 1
ATOM 629 O O . ARG A 1 79 ? -2.421 -5.726 11.755 1.00 86.44 79 ARG A O 1
ATOM 636 N N . ALA A 1 80 ? -3.980 -6.528 10.343 1.00 86.94 80 ALA A N 1
ATOM 637 C CA . ALA A 1 80 ? -5.095 -6.226 11.217 1.00 86.94 80 ALA A CA 1
ATOM 638 C C . ALA A 1 80 ? -5.363 -7.358 12.205 1.00 86.94 80 ALA A C 1
ATOM 640 O O . ALA A 1 80 ? -5.512 -8.528 11.824 1.00 86.94 80 ALA A O 1
ATOM 641 N N . THR A 1 81 ? -5.513 -6.986 13.466 1.00 84.56 81 THR A N 1
ATOM 642 C CA . THR A 1 81 ? -5.949 -7.866 14.540 1.00 84.56 81 THR A CA 1
ATOM 643 C C . THR A 1 81 ? -7.120 -7.260 15.315 1.00 84.56 81 THR A C 1
ATOM 645 O O . THR A 1 81 ? -7.433 -6.078 15.185 1.00 84.56 81 THR A O 1
ATOM 648 N N . GLN A 1 82 ? -7.821 -8.084 16.088 1.00 84.25 82 GLN A N 1
ATOM 649 C CA . GLN A 1 82 ? -8.934 -7.689 16.952 1.00 84.25 82 GLN A CA 1
ATOM 650 C C . GLN A 1 82 ? -8.728 -8.255 18.357 1.00 84.25 82 GLN A C 1
ATOM 652 O O . GLN A 1 82 ? -8.202 -9.362 18.497 1.00 84.25 82 GLN A O 1
ATOM 657 N N . LYS A 1 83 ? -9.146 -7.514 19.388 1.00 79.75 83 LYS A N 1
ATOM 658 C CA . LYS A 1 83 ? -9.055 -7.972 20.780 1.00 79.75 83 LYS A CA 1
ATOM 659 C C . LYS A 1 83 ? -10.087 -9.080 21.046 1.00 79.75 83 LYS A C 1
ATOM 661 O O . LYS A 1 83 ? -11.264 -8.911 20.716 1.00 79.75 83 LYS A O 1
ATOM 666 N N . LYS A 1 84 ? -9.657 -10.213 21.613 1.00 72.38 84 LYS A N 1
ATOM 667 C CA . LYS A 1 84 ? -10.558 -11.264 22.123 1.00 72.38 84 LYS A CA 1
ATOM 668 C C . LYS A 1 84 ? -11.259 -10.799 23.402 1.00 72.38 84 LYS A C 1
ATOM 670 O O . LYS A 1 84 ? -10.671 -10.096 24.213 1.00 72.38 84 LYS A O 1
ATOM 675 N N . GLU A 1 85 ? -12.513 -11.203 23.568 1.00 55.03 85 GLU A N 1
ATOM 676 C CA . GLU A 1 85 ? -13.405 -10.731 24.641 1.00 55.03 85 GLU A CA 1
ATOM 677 C C . GLU A 1 85 ? -13.461 -11.690 25.852 1.00 55.03 85 GLU A C 1
ATOM 679 O O . GLU A 1 85 ? -14.023 -11.323 26.871 1.00 55.03 85 GLU A O 1
ATOM 684 N N . ASP A 1 86 ? -12.829 -12.874 25.781 1.00 47.12 86 ASP A N 1
ATOM 685 C CA . ASP A 1 86 ? -13.060 -13.992 26.722 1.00 47.12 86 ASP A CA 1
ATOM 686 C C . ASP A 1 86 ? -11.786 -14.643 27.309 1.00 47.12 86 ASP A C 1
ATOM 688 O O . ASP A 1 86 ? -11.706 -15.862 27.452 1.00 47.12 86 ASP A O 1
ATOM 692 N N . VAL A 1 87 ? -10.768 -13.866 27.692 1.00 42.97 87 VAL A N 1
ATOM 693 C CA . VAL A 1 87 ? -9.696 -14.414 28.547 1.00 42.97 87 VAL A CA 1
ATOM 694 C C . VAL A 1 87 ? -9.470 -13.477 29.721 1.00 42.97 87 VAL A C 1
ATOM 696 O O . VAL A 1 87 ? -9.077 -12.323 29.553 1.00 42.97 87 VAL A O 1
ATOM 699 N N . ALA A 1 88 ? -9.800 -13.990 30.910 1.00 40.03 88 ALA A N 1
ATOM 700 C CA . ALA A 1 88 ? -9.477 -13.387 32.191 1.00 40.03 88 ALA A CA 1
ATOM 701 C C . ALA A 1 88 ? -8.010 -12.951 32.193 1.00 40.03 88 ALA A C 1
ATOM 703 O O . ALA A 1 88 ? -7.151 -13.666 31.685 1.00 40.03 88 ALA A O 1
ATOM 704 N N . ALA A 1 89 ? -7.770 -11.762 32.737 1.00 39.03 89 ALA A N 1
ATOM 705 C CA . ALA A 1 89 ? -6.460 -11.157 32.876 1.00 39.03 89 ALA A CA 1
ATOM 706 C C . ALA A 1 89 ? -5.446 -12.152 33.465 1.00 39.03 89 ALA A C 1
ATOM 708 O O . ALA A 1 89 ? -5.420 -12.368 34.672 1.00 39.03 89 ALA A O 1
ATOM 709 N N . ASP A 1 90 ? -4.625 -12.733 32.596 1.00 38.81 90 ASP A N 1
ATOM 710 C CA . ASP A 1 90 ? -3.386 -13.403 32.958 1.00 38.81 90 ASP A CA 1
ATOM 711 C C . ASP A 1 90 ? -2.252 -12.610 32.296 1.00 38.81 90 ASP A C 1
ATOM 713 O O . ASP A 1 90 ? -2.313 -12.247 31.119 1.00 38.81 90 ASP A O 1
ATOM 717 N N . GLU A 1 91 ? -1.269 -12.234 33.106 1.00 43.34 91 GLU A N 1
ATOM 718 C CA . GLU A 1 91 ? -0.416 -11.045 32.972 1.00 43.34 91 GLU A CA 1
ATOM 719 C C . GLU A 1 91 ? 0.638 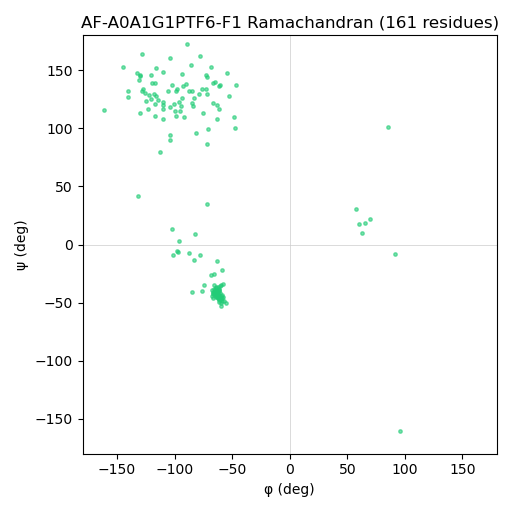-11.068 31.843 1.00 43.34 91 GLU A C 1
ATOM 721 O O . GLU A 1 91 ? 1.724 -10.507 31.997 1.00 43.34 91 GLU A O 1
ATOM 726 N N . ASN A 1 92 ? 0.392 -11.676 30.680 1.00 43.12 92 ASN A N 1
ATOM 727 C CA . ASN A 1 92 ? 1.339 -11.538 29.571 1.00 43.12 92 ASN A CA 1
ATOM 728 C C . ASN A 1 92 ? 0.746 -11.883 28.200 1.00 43.12 92 ASN A C 1
ATOM 730 O O . ASN A 1 92 ? 0.512 -13.051 27.901 1.00 43.12 92 ASN A O 1
ATOM 734 N N . LYS A 1 93 ? 0.679 -10.859 27.335 1.00 42.06 93 LYS A N 1
ATOM 735 C CA . LYS A 1 93 ? 0.258 -10.842 25.917 1.00 42.06 93 LYS A CA 1
ATOM 736 C C . LYS A 1 93 ? -1.250 -10.710 25.709 1.00 42.06 93 LYS A C 1
ATOM 738 O O . LYS A 1 93 ? -1.983 -11.690 25.742 1.00 42.06 93 LYS A O 1
ATOM 743 N N . ASP A 1 94 ? -1.685 -9.494 25.383 1.00 46.59 94 ASP A N 1
ATOM 744 C CA . ASP A 1 94 ? -2.986 -9.248 24.764 1.00 46.59 94 ASP A CA 1
ATOM 745 C C . ASP A 1 94 ? -3.196 -10.210 23.574 1.00 46.59 94 ASP A C 1
ATOM 747 O O . ASP A 1 94 ? -2.524 -10.112 22.542 1.00 46.59 94 ASP A O 1
ATOM 751 N N . GLU A 1 95 ? -4.108 -11.178 23.717 1.00 56.94 95 GLU A N 1
ATOM 752 C CA . GLU A 1 95 ? -4.452 -12.132 22.659 1.00 56.94 95 GLU A CA 1
ATOM 753 C C . GLU A 1 95 ? -5.256 -11.434 21.554 1.00 56.94 95 GLU A C 1
ATOM 755 O O . GLU A 1 95 ? -6.489 -11.406 21.522 1.00 56.94 95 GLU A O 1
ATOM 760 N N . PHE A 1 96 ? -4.523 -10.843 20.621 1.00 67.19 96 PHE A N 1
ATOM 761 C CA . PHE A 1 96 ? -5.045 -10.284 19.388 1.00 67.19 96 PHE A CA 1
ATOM 762 C C . PHE A 1 96 ? -5.183 -11.380 18.322 1.00 67.19 96 PHE A C 1
ATOM 764 O O . PHE A 1 96 ? -4.195 -11.976 17.890 1.00 67.19 96 PHE A O 1
ATOM 771 N N . GLU A 1 97 ? -6.402 -11.628 17.837 1.00 75.31 97 GLU A N 1
ATOM 772 C CA . GLU A 1 97 ? -6.631 -12.550 16.717 1.00 75.31 97 GLU A CA 1
ATOM 773 C C . GLU A 1 97 ? -6.658 -11.814 15.383 1.00 75.31 97 GLU A C 1
ATOM 775 O O . GLU A 1 97 ? -7.131 -10.682 15.292 1.00 75.31 97 GLU A O 1
ATOM 780 N N . ALA A 1 98 ? -6.194 -12.463 14.313 1.00 76.19 98 ALA A N 1
ATOM 781 C CA . ALA A 1 98 ? -6.306 -11.898 12.973 1.00 76.19 98 ALA A CA 1
ATOM 782 C C . ALA A 1 98 ? -7.777 -11.700 12.585 1.00 76.19 98 ALA A C 1
ATOM 784 O O . ALA A 1 98 ? -8.617 -12.580 12.794 1.00 76.19 98 ALA A O 1
ATOM 785 N N . VAL A 1 99 ? -8.086 -10.551 11.983 1.00 79.62 99 VAL A N 1
ATOM 786 C CA . VAL A 1 99 ? -9.450 -10.264 11.526 1.00 79.62 99 VAL A CA 1
ATOM 787 C C . VAL A 1 99 ? -9.885 -11.301 10.484 1.00 79.62 99 VAL A C 1
ATOM 789 O O . VAL A 1 99 ? -9.131 -11.671 9.587 1.00 79.62 99 VAL A O 1
ATOM 792 N N . LYS A 1 100 ? -11.121 -11.797 10.570 1.00 74.62 100 LYS A N 1
ATOM 793 C CA . LYS A 1 100 ? -11.621 -12.769 9.586 1.00 74.62 100 LYS A CA 1
ATOM 794 C C . LYS A 1 100 ? -11.710 -12.138 8.187 1.00 74.62 100 LYS A C 1
ATOM 796 O O . LYS A 1 100 ? -12.161 -11.004 8.039 1.00 74.62 100 LYS A O 1
ATOM 801 N N . GLY A 1 101 ? -11.343 -12.902 7.156 1.00 74.44 101 GLY A N 1
ATOM 802 C CA . GLY A 1 101 ? -11.472 -12.506 5.748 1.00 74.44 101 GLY A CA 1
ATOM 803 C C . GLY A 1 101 ? -10.205 -11.894 5.142 1.00 74.44 101 GLY A C 1
ATOM 804 O O . GLY A 1 101 ? -9.098 -12.099 5.633 1.00 74.44 101 GLY A O 1
ATOM 805 N N . ASN A 1 102 ? -10.361 -11.160 4.034 1.00 72.38 102 ASN A N 1
ATOM 806 C CA . ASN A 1 102 ? -9.227 -10.596 3.288 1.00 72.38 102 ASN A CA 1
ATOM 807 C C . ASN A 1 102 ? -8.448 -9.529 4.071 1.00 72.38 102 ASN A C 1
ATOM 809 O O . ASN A 1 102 ? -7.258 -9.374 3.832 1.00 72.38 102 ASN A O 1
ATOM 813 N N . TYR A 1 103 ? -9.087 -8.849 5.025 1.00 75.00 103 TYR A N 1
ATOM 814 C CA . TYR A 1 103 ? -8.479 -7.754 5.785 1.00 75.00 103 TYR A CA 1
ATOM 815 C C . TYR A 1 103 ? -7.614 -8.199 6.974 1.00 75.00 103 TYR A C 1
ATOM 817 O O . TYR A 1 103 ? -6.859 -7.385 7.486 1.00 75.00 103 TYR A O 1
ATOM 825 N N . GLY A 1 104 ? -7.672 -9.464 7.411 1.00 72.62 104 GLY A N 1
ATOM 826 C CA . GLY A 1 104 ? -6.710 -9.999 8.393 1.00 72.62 104 GLY A CA 1
ATOM 827 C C . GLY A 1 104 ? -5.540 -10.760 7.777 1.00 72.62 104 GLY A C 1
ATOM 828 O O . GLY A 1 104 ? -4.718 -11.315 8.512 1.00 72.62 104 GLY A O 1
ATOM 829 N N . LYS A 1 105 ? -5.462 -10.807 6.440 1.00 79.31 105 LYS A N 1
ATOM 830 C CA . LYS A 1 105 ? -4.274 -11.296 5.739 1.00 79.31 105 LYS A CA 1
ATOM 831 C C . LYS A 1 105 ? -3.122 -10.318 5.944 1.00 79.31 105 LYS A C 1
ATOM 833 O O . LYS A 1 105 ? -3.331 -9.126 6.155 1.00 79.31 105 LYS A O 1
ATOM 838 N N . LEU A 1 106 ? -1.908 -10.850 5.876 1.00 81.25 106 LEU A N 1
ATOM 839 C CA . LEU A 1 106 ? -0.699 -10.043 5.881 1.00 81.25 106 LEU A CA 1
ATOM 840 C C . LEU A 1 106 ? -0.659 -9.216 4.593 1.00 81.25 106 LEU A C 1
ATOM 842 O O . LEU A 1 106 ? -0.712 -9.778 3.498 1.00 81.25 106 LEU A O 1
ATOM 846 N N . LEU A 1 107 ? -0.604 -7.898 4.735 1.00 84.12 107 LEU A N 1
ATOM 847 C CA . LEU A 1 107 ? -0.404 -6.978 3.630 1.00 84.12 107 LEU A CA 1
ATOM 848 C C . LEU A 1 107 ? 1.073 -6.574 3.620 1.00 84.12 107 LEU A C 1
ATOM 850 O O . LEU A 1 107 ? 1.561 -5.952 4.562 1.00 84.12 107 LEU A O 1
ATOM 854 N N . GLU A 1 108 ? 1.784 -6.952 2.564 1.00 86.06 108 GLU A N 1
ATOM 855 C CA . GLU A 1 108 ? 3.218 -6.697 2.417 1.00 86.06 108 GLU A CA 1
ATOM 856 C C . GLU A 1 108 ? 3.453 -5.519 1.468 1.00 86.06 108 GLU A C 1
ATOM 858 O O . GLU A 1 108 ? 2.814 -5.414 0.415 1.00 86.06 108 GLU A O 1
ATOM 863 N N . ALA A 1 109 ? 4.382 -4.629 1.818 1.00 84.81 109 ALA A N 1
ATOM 864 C CA . ALA A 1 109 ? 4.740 -3.526 0.938 1.00 84.81 109 ALA A CA 1
ATOM 865 C C . ALA A 1 109 ? 5.424 -4.051 -0.338 1.00 84.81 109 ALA A C 1
ATOM 867 O O . ALA A 1 109 ? 6.290 -4.931 -0.263 1.00 84.81 109 ALA A O 1
ATOM 868 N N . PRO A 1 110 ? 5.107 -3.491 -1.521 1.00 84.75 110 PRO A N 1
ATOM 869 C CA . PRO A 1 110 ? 5.763 -3.869 -2.763 1.00 84.75 110 PRO A CA 1
ATOM 870 C C . PRO A 1 110 ? 7.289 -3.740 -2.682 1.00 84.75 110 PRO A C 1
ATOM 872 O O . PRO A 1 110 ? 7.831 -2.837 -2.041 1.00 84.75 110 PRO A O 1
ATOM 875 N N . ALA A 1 111 ? 7.997 -4.616 -3.398 1.00 82.06 111 ALA A N 1
ATOM 876 C CA . ALA A 1 111 ? 9.455 -4.600 -3.439 1.00 82.06 111 ALA A CA 1
ATOM 877 C C . ALA A 1 111 ? 10.002 -3.211 -3.824 1.00 82.06 111 ALA A C 1
ATOM 879 O O . ALA A 1 111 ? 9.628 -2.643 -4.851 1.00 82.06 111 ALA A O 1
ATOM 880 N N . GLY A 1 112 ? 10.915 -2.689 -3.001 1.00 82.31 112 GLY A N 1
ATOM 881 C CA . GLY A 1 112 ? 11.537 -1.374 -3.180 1.00 82.31 112 GLY A CA 1
ATOM 882 C C . GLY A 1 112 ? 10.819 -0.212 -2.488 1.00 82.31 112 GLY A C 1
ATOM 883 O O . GLY A 1 112 ? 11.390 0.871 -2.437 1.00 82.31 112 GLY A O 1
ATOM 884 N N . VAL A 1 113 ? 9.622 -0.417 -1.927 1.00 86.81 113 VAL A N 1
ATOM 885 C CA . VAL A 1 113 ? 8.955 0.604 -1.106 1.00 86.81 113 VAL A CA 1
ATOM 886 C C . VAL A 1 113 ? 9.558 0.613 0.298 1.00 86.81 113 VAL A C 1
ATOM 888 O O . VAL A 1 113 ? 9.672 -0.431 0.945 1.00 86.81 113 VAL A O 1
ATOM 891 N N . VAL A 1 114 ? 9.940 1.800 0.759 1.00 87.06 114 VAL A N 1
ATOM 892 C CA . VAL A 1 114 ? 10.358 2.082 2.134 1.00 87.06 114 VAL A CA 1
ATOM 893 C C . VAL A 1 114 ? 9.175 2.687 2.879 1.00 87.06 114 VAL A C 1
ATOM 895 O O . VAL A 1 114 ? 8.514 3.594 2.369 1.00 87.06 114 VAL A O 1
ATOM 898 N N . VAL A 1 115 ? 8.908 2.173 4.076 1.00 87.56 115 VAL A N 1
ATOM 899 C CA . VAL A 1 115 ? 7.821 2.628 4.946 1.00 87.56 115 VAL A CA 1
ATOM 900 C C . VAL A 1 115 ? 8.431 3.335 6.147 1.00 87.56 115 VAL A C 1
ATOM 902 O O . VAL A 1 115 ? 9.201 2.729 6.889 1.00 87.56 115 VAL A O 1
ATOM 905 N N . SER A 1 116 ? 8.053 4.592 6.354 1.00 86.75 116 SER A N 1
ATOM 906 C CA . SE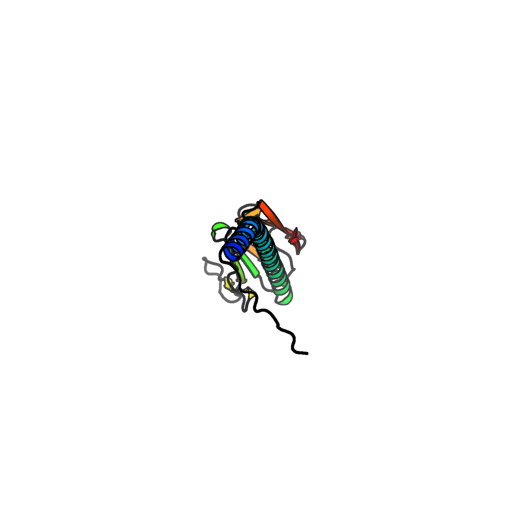R A 1 116 ? 8.430 5.381 7.528 1.00 86.75 116 SER A CA 1
ATOM 907 C C . SER A 1 116 ? 7.180 5.818 8.283 1.00 86.75 116 SER A C 1
ATOM 909 O O . SER A 1 116 ? 6.146 6.072 7.669 1.00 86.75 116 SER A O 1
ATOM 911 N N . ILE A 1 117 ? 7.262 5.908 9.611 1.00 86.25 117 ILE A N 1
ATOM 912 C CA . ILE A 1 117 ? 6.138 6.297 10.473 1.00 86.25 117 ILE A CA 1
ATOM 913 C C . ILE A 1 117 ? 6.573 7.468 11.347 1.00 86.25 117 ILE A C 1
ATOM 915 O O . ILE A 1 117 ? 7.615 7.391 11.997 1.00 86.25 117 ILE A O 1
ATOM 919 N N . GLU A 1 118 ? 5.764 8.523 11.380 1.00 85.81 118 GLU A N 1
ATOM 920 C CA . GLU A 1 118 ? 5.992 9.714 12.198 1.00 85.81 118 GLU A CA 1
ATOM 921 C C . GLU A 1 118 ? 4.770 9.986 13.090 1.00 85.81 118 GLU A C 1
ATOM 923 O O . GLU A 1 118 ? 3.675 10.147 12.554 1.00 85.81 118 GLU A O 1
ATOM 928 N N . PRO A 1 119 ? 4.909 10.075 14.426 1.00 80.06 119 PRO A N 1
ATOM 929 C CA . PRO A 1 119 ? 6.141 9.948 15.208 1.00 80.06 119 PRO A CA 1
ATOM 930 C C . PRO A 1 119 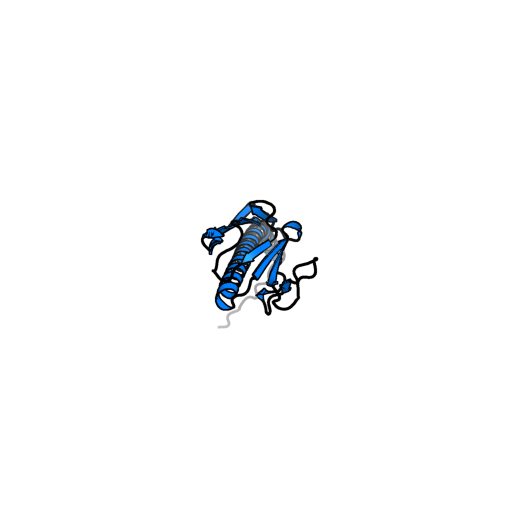? 6.659 8.498 15.288 1.00 80.06 119 PRO A C 1
ATOM 932 O O . PRO A 1 119 ? 5.884 7.543 15.340 1.00 80.06 119 PRO A O 1
ATOM 935 N N . HIS A 1 120 ? 7.985 8.339 15.311 1.00 67.56 120 HIS A N 1
ATOM 936 C CA . HIS A 1 120 ? 8.647 7.039 15.450 1.00 67.56 120 HIS A CA 1
ATOM 937 C C . HIS A 1 120 ? 8.889 6.702 16.935 1.00 67.56 120 HIS A C 1
ATOM 939 O O . HIS A 1 120 ? 9.344 7.589 17.661 1.00 67.56 120 HIS A O 1
ATOM 945 N N . PRO A 1 121 ? 8.681 5.455 17.402 1.00 60.91 121 PRO A N 1
ATOM 946 C CA . PRO A 1 121 ? 8.044 4.316 16.741 1.00 60.91 121 PRO A CA 1
ATOM 947 C C . PRO A 1 121 ? 6.555 4.194 17.122 1.00 60.91 121 PRO A C 1
ATOM 949 O O . PRO A 1 121 ? 6.206 4.022 18.289 1.00 60.91 121 PRO A O 1
ATOM 952 N N . ALA A 1 122 ? 5.661 4.208 16.134 1.00 62.72 122 ALA A N 1
ATOM 953 C CA . ALA A 1 122 ? 4.260 3.822 16.309 1.00 62.72 122 ALA A CA 1
ATOM 954 C C . ALA A 1 122 ? 4.003 2.532 15.517 1.00 62.72 122 ALA A C 1
ATOM 956 O O . ALA A 1 122 ? 3.531 2.568 14.385 1.00 62.72 122 ALA A O 1
ATOM 957 N N . GLY A 1 123 ? 4.400 1.391 16.089 1.00 71.81 123 GLY A N 1
ATOM 958 C CA . GLY A 1 123 ? 4.230 0.069 15.467 1.00 71.81 123 GLY A CA 1
ATOM 959 C C . GLY A 1 123 ? 2.809 -0.495 15.567 1.00 71.81 123 GLY A C 1
ATOM 960 O O . GLY A 1 123 ? 2.498 -1.497 14.933 1.00 71.81 123 GLY A O 1
ATOM 961 N N . GLU A 1 124 ? 1.935 0.143 16.342 1.00 83.06 124 GLU A N 1
ATOM 962 C CA . GLU A 1 124 ? 0.569 -0.313 16.594 1.00 83.06 124 GLU A CA 1
ATOM 963 C C . GLU A 1 124 ? -0.382 0.882 16.617 1.00 83.06 124 GLU A C 1
ATOM 965 O O . GLU A 1 124 ? -0.112 1.897 17.273 1.00 83.06 124 GLU A O 1
ATOM 970 N N . LEU A 1 125 ? -1.495 0.749 15.899 1.00 86.44 125 LEU A N 1
ATOM 971 C CA . LEU A 1 125 ? -2.569 1.731 15.854 1.00 86.44 125 LEU A CA 1
ATOM 972 C C . LEU A 1 125 ? -3.884 1.077 16.273 1.00 86.44 125 LEU A C 1
ATOM 974 O O . LEU A 1 125 ? -4.388 0.188 15.586 1.00 86.44 125 LEU A O 1
ATOM 978 N N . TYR A 1 126 ? -4.446 1.557 17.377 1.00 87.88 126 TYR A N 1
ATOM 979 C CA . TYR A 1 126 ? -5.704 1.070 17.930 1.00 87.88 126 TYR A CA 1
ATOM 980 C C . TYR A 1 126 ? -6.889 1.890 17.423 1.00 87.88 126 TYR A C 1
ATOM 982 O O . TYR A 1 126 ? -6.840 3.120 17.402 1.00 87.88 126 TYR A O 1
ATOM 990 N N . PHE A 1 127 ? -7.953 1.184 17.051 1.00 89.31 127 PHE A N 1
ATOM 991 C CA . PHE A 1 127 ? -9.237 1.719 16.614 1.00 89.31 127 PHE A CA 1
ATOM 992 C C . PHE A 1 127 ? -10.301 1.339 17.637 1.00 89.31 127 PHE A C 1
ATOM 994 O O . PHE A 1 127 ? -10.492 0.152 17.933 1.00 89.31 127 PHE A O 1
ATOM 1001 N N . TYR A 1 128 ? -10.997 2.346 18.153 1.00 89.31 128 TYR A N 1
ATOM 1002 C CA . TYR A 1 128 ? -11.975 2.184 19.219 1.00 89.31 128 TYR A CA 1
ATOM 1003 C C . TYR A 1 128 ? -13.424 2.252 18.698 1.00 89.31 128 TYR A C 1
ATOM 1005 O O . TYR A 1 128 ? -13.678 2.772 17.607 1.00 89.31 128 TYR A O 1
ATOM 1013 N N . PRO A 1 129 ? -14.400 1.726 19.464 1.00 88.62 129 PRO A N 1
ATOM 1014 C CA . PRO A 1 129 ? -15.823 1.758 19.107 1.00 88.62 129 PRO A CA 1
ATOM 1015 C C . PRO A 1 129 ? -16.437 3.145 18.899 1.00 88.62 129 PRO A C 1
ATOM 1017 O O . PRO A 1 129 ? -17.455 3.277 18.230 1.00 88.62 129 PRO A O 1
ATOM 1020 N N . ASP A 1 130 ? -15.833 4.186 19.458 1.00 85.75 130 ASP A N 1
ATOM 1021 C CA . ASP A 1 130 ? -16.246 5.582 19.285 1.00 85.75 130 ASP A CA 1
ATOM 1022 C C . ASP A 1 130 ? -15.704 6.211 17.985 1.00 85.75 130 ASP A C 1
ATOM 1024 O O . ASP A 1 130 ? -15.819 7.417 17.781 1.00 85.75 130 ASP A O 1
ATOM 1028 N N . ALA A 1 131 ? -15.110 5.394 17.106 1.00 82.00 131 ALA A N 1
ATOM 1029 C CA . ALA A 1 131 ? -14.395 5.796 15.897 1.00 82.00 131 ALA A CA 1
ATOM 1030 C C . ALA A 1 131 ? -13.146 6.663 16.149 1.00 82.00 131 ALA A C 1
ATOM 1032 O O . ALA A 1 131 ? -12.548 7.160 15.187 1.00 82.00 131 ALA A O 1
ATOM 1033 N N . SER A 1 132 ? -12.714 6.803 17.406 1.00 86.06 132 SER A N 1
ATOM 1034 C CA . SER A 1 132 ? -11.439 7.422 17.746 1.00 86.06 132 SER A CA 1
ATOM 1035 C C . SER A 1 132 ? -10.275 6.458 17.507 1.00 86.06 132 SER A C 1
ATOM 1037 O O . SER A 1 132 ? -10.441 5.237 17.375 1.00 86.06 132 SER A O 1
ATOM 1039 N N . MET A 1 133 ? -9.070 7.020 17.428 1.00 85.69 133 MET A N 1
ATOM 1040 C CA . MET A 1 133 ? -7.835 6.244 17.383 1.00 85.69 133 MET A CA 1
ATOM 1041 C C . MET A 1 133 ? -6.856 6.778 18.423 1.00 85.69 133 MET A C 1
ATOM 1043 O O . MET A 1 133 ? -6.787 7.985 18.655 1.00 85.69 133 MET A O 1
ATOM 1047 N N . ASP A 1 134 ? -6.069 5.876 19.006 1.00 81.88 134 ASP A N 1
ATOM 1048 C CA . ASP A 1 134 ? -5.157 6.189 20.118 1.00 81.88 134 ASP A CA 1
ATOM 1049 C C . ASP A 1 134 ? -4.097 7.244 19.752 1.00 81.88 134 ASP A C 1
ATOM 1051 O O . ASP A 1 134 ? -3.712 8.087 20.560 1.00 81.88 134 ASP A O 1
ATOM 1055 N N . LYS A 1 135 ? -3.615 7.224 18.503 1.00 83.88 135 LYS A N 1
ATOM 1056 C CA . LYS A 1 135 ? -2.483 8.049 18.065 1.00 83.88 135 LYS A CA 1
ATOM 1057 C C . LYS A 1 135 ? -2.778 8.745 16.751 1.00 83.88 135 LYS A C 1
ATOM 1059 O O . LYS A 1 135 ?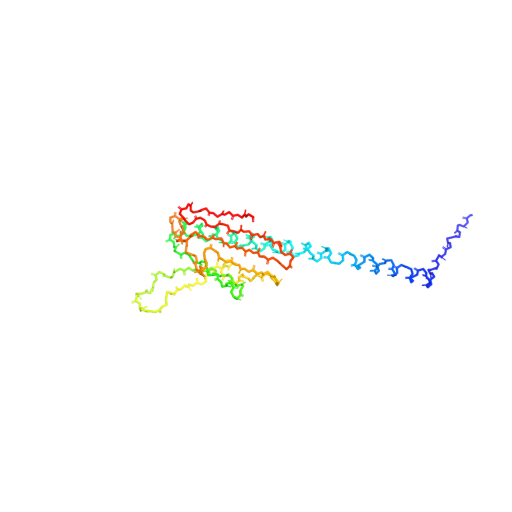 -3.455 8.212 15.874 1.00 83.88 135 LYS A O 1
ATOM 1064 N N . SER A 1 136 ? -2.215 9.941 16.608 1.00 84.12 136 SER A N 1
ATOM 1065 C CA . SER A 1 136 ? -2.081 10.582 15.303 1.00 84.12 136 SER A CA 1
ATOM 1066 C C . SER A 1 136 ? -0.716 10.235 14.734 1.00 84.12 136 SER A C 1
ATOM 1068 O O . SER A 1 136 ? 0.293 10.438 15.410 1.00 84.12 136 SER A O 1
ATOM 1070 N N . LEU A 1 137 ? -0.684 9.699 13.520 1.00 87.69 137 LEU A N 1
ATOM 1071 C CA . LEU A 1 137 ? 0.552 9.298 12.863 1.00 87.69 137 LEU A CA 1
ATOM 1072 C C . LEU A 1 137 ? 0.480 9.551 11.360 1.00 87.69 137 LEU A C 1
ATOM 1074 O O . LEU A 1 137 ? -0.591 9.535 10.759 1.00 87.69 137 LEU A O 1
ATOM 1078 N N . ASN A 1 138 ? 1.636 9.771 10.753 1.00 87.94 138 ASN A N 1
ATOM 1079 C CA . ASN A 1 138 ? 1.817 9.841 9.317 1.00 87.94 138 ASN A CA 1
ATOM 1080 C C . ASN A 1 138 ? 2.597 8.603 8.876 1.00 87.94 138 ASN A C 1
ATOM 1082 O O . ASN A 1 138 ? 3.726 8.397 9.320 1.00 87.94 138 ASN A O 1
ATOM 1086 N N . ILE A 1 139 ? 2.011 7.792 7.996 1.00 88.81 139 ILE A N 1
ATOM 1087 C CA . ILE A 1 139 ? 2.720 6.702 7.321 1.00 88.81 139 ILE A CA 1
ATOM 1088 C C . ILE A 1 139 ? 3.190 7.228 5.973 1.00 88.81 139 ILE A C 1
ATOM 1090 O O . ILE A 1 139 ? 2.381 7.573 5.116 1.00 88.81 139 ILE A O 1
ATOM 1094 N N . ILE A 1 140 ? 4.499 7.306 5.790 1.00 90.81 140 ILE A N 1
ATOM 1095 C CA . ILE A 1 140 ? 5.129 7.804 4.574 1.00 90.81 140 ILE A CA 1
ATOM 1096 C C . ILE A 1 140 ? 5.643 6.603 3.788 1.00 90.81 140 ILE A C 1
ATOM 1098 O O . ILE A 1 140 ? 6.518 5.867 4.245 1.00 90.81 140 ILE A O 1
ATOM 1102 N N . PHE A 1 141 ? 5.118 6.428 2.582 1.00 91.19 141 PHE A N 1
ATOM 1103 C CA . PHE A 1 141 ? 5.554 5.415 1.632 1.00 91.19 141 PHE A CA 1
ATOM 1104 C C . PHE A 1 141 ? 6.467 6.068 0.599 1.00 91.19 141 PHE A C 1
ATOM 1106 O O . PHE A 1 141 ? 6.044 6.991 -0.095 1.00 91.19 141 PHE A O 1
ATOM 1113 N N . THR A 1 142 ? 7.709 5.599 0.487 1.00 89.94 142 THR A N 1
ATOM 1114 C CA . THR A 1 142 ? 8.695 6.118 -0.474 1.00 89.94 142 THR A CA 1
ATOM 1115 C C . THR A 1 142 ? 9.104 5.024 -1.453 1.00 89.94 142 THR A C 1
ATOM 1117 O O . THR A 1 142 ? 9.465 3.930 -1.027 1.00 89.94 142 THR A O 1
ATOM 1120 N N . ASP A 1 143 ? 9.058 5.298 -2.756 1.00 88.50 143 ASP A N 1
ATOM 1121 C CA . ASP A 1 143 ? 9.532 4.363 -3.782 1.00 88.50 14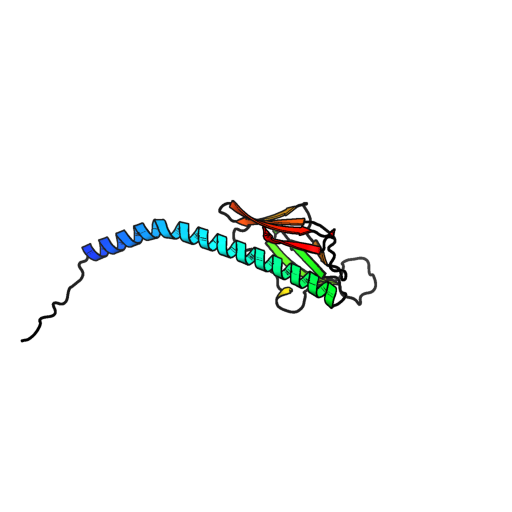3 ASP A CA 1
ATOM 1122 C C . ASP A 1 143 ? 11.035 4.542 -4.111 1.00 88.50 143 ASP A C 1
ATOM 1124 O O . ASP A 1 143 ? 11.665 5.512 -3.675 1.00 88.50 143 ASP A O 1
ATOM 1128 N N . PRO A 1 144 ? 11.638 3.645 -4.920 1.00 85.81 144 PRO A N 1
ATOM 1129 C CA . PRO A 1 144 ? 13.040 3.767 -5.333 1.00 85.81 144 PRO A CA 1
ATOM 1130 C C . PRO A 1 144 ? 13.361 5.007 -6.184 1.00 85.81 144 PRO A C 1
ATOM 1132 O O . PRO A 1 144 ? 14.534 5.311 -6.390 1.00 85.81 144 PRO A O 1
ATOM 1135 N N . TYR A 1 145 ? 12.347 5.699 -6.710 1.00 84.75 145 TYR A N 1
ATOM 1136 C CA . TYR A 1 145 ? 12.477 6.910 -7.525 1.00 84.75 145 TYR A CA 1
ATOM 1137 C C . TYR A 1 145 ? 12.170 8.179 -6.715 1.00 84.75 145 TYR A C 1
ATOM 1139 O O . TYR A 1 145 ? 12.037 9.258 -7.292 1.00 84.75 145 TYR A O 1
ATOM 1147 N N . ASN A 1 146 ? 12.111 8.061 -5.382 1.00 84.12 146 ASN A N 1
ATOM 1148 C CA . ASN A 1 146 ? 11.871 9.142 -4.429 1.00 84.12 146 ASN A CA 1
ATOM 1149 C C . ASN A 1 146 ? 10.472 9.786 -4.534 1.00 84.12 146 ASN A C 1
ATOM 1151 O O . ASN A 1 146 ? 10.254 10.891 -4.029 1.00 84.12 146 ASN A O 1
ATOM 1155 N N . LYS A 1 147 ? 9.504 9.104 -5.160 1.00 87.12 147 LYS A N 1
ATOM 1156 C CA . LYS A 1 147 ? 8.084 9.454 -5.071 1.00 87.12 147 LYS A CA 1
ATOM 1157 C C . LYS A 1 147 ? 7.587 9.084 -3.677 1.00 87.12 147 LYS A C 1
ATOM 1159 O O . LYS A 1 147 ? 7.850 7.985 -3.189 1.00 87.12 147 LYS A O 1
ATOM 1164 N N . LYS A 1 148 ? 6.857 10.006 -3.051 1.00 91.12 148 LYS A N 1
ATOM 1165 C CA . LYS A 1 148 ? 6.324 9.853 -1.695 1.00 91.12 148 LYS A CA 1
ATOM 1166 C C . LYS A 1 148 ? 4.806 9.945 -1.709 1.00 91.12 148 LYS A C 1
ATOM 1168 O O . LYS A 1 148 ? 4.261 10.775 -2.430 1.00 91.12 148 LYS A O 1
ATOM 1173 N N . ILE A 1 149 ? 4.160 9.094 -0.924 1.00 90.88 149 ILE A N 1
ATOM 1174 C CA . ILE A 1 149 ? 2.729 9.162 -0.612 1.00 90.88 149 ILE A CA 1
ATOM 1175 C C . ILE A 1 149 ? 2.603 9.109 0.903 1.00 90.88 149 ILE A C 1
ATOM 1177 O O . ILE A 1 149 ? 3.227 8.257 1.538 1.00 90.88 149 ILE A O 1
ATOM 1181 N N . THR A 1 150 ? 1.809 10.005 1.476 1.00 91.44 150 THR A N 1
ATOM 1182 C CA . THR A 1 150 ? 1.664 10.130 2.925 1.00 91.44 150 THR A CA 1
ATOM 1183 C C . THR A 1 150 ? 0.233 9.825 3.335 1.00 91.44 150 THR A C 1
ATOM 1185 O O . THR A 1 150 ? -0.706 10.508 2.939 1.00 91.44 150 THR A O 1
ATOM 1188 N N . LEU A 1 151 ? 0.062 8.820 4.184 1.00 90.88 151 LEU A N 1
ATOM 1189 C CA . LEU A 1 151 ? -1.190 8.537 4.866 1.00 90.88 151 LEU A CA 1
ATOM 1190 C C . LEU A 1 151 ? -1.195 9.261 6.213 1.00 90.88 151 LEU A C 1
ATOM 1192 O O . LEU A 1 151 ? -0.455 8.883 7.117 1.00 90.88 151 LEU A O 1
ATOM 1196 N N . ALA A 1 152 ? -2.017 10.296 6.341 1.00 89.81 152 ALA A N 1
ATOM 1197 C CA . ALA A 1 152 ? -2.182 11.057 7.570 1.00 89.81 152 ALA A CA 1
ATOM 1198 C C . ALA A 1 152 ? -3.364 10.512 8.377 1.00 89.81 152 ALA A C 1
ATOM 1200 O O . ALA A 1 152 ? -4.511 10.541 7.930 1.00 89.81 152 ALA A O 1
ATOM 1201 N N . ILE A 1 153 ? -3.080 10.050 9.588 1.00 88.25 153 ILE A N 1
ATOM 1202 C CA . ILE A 1 153 ? -4.056 9.533 10.540 1.00 88.25 153 ILE A CA 1
ATOM 1203 C C . ILE A 1 153 ? -4.152 10.534 11.686 1.00 88.25 153 ILE A C 1
ATOM 1205 O O . ILE A 1 153 ? -3.177 10.785 12.393 1.00 88.25 153 ILE A O 1
ATOM 1209 N N . LYS A 1 154 ? -5.328 11.135 11.863 1.00 86.88 154 LYS A N 1
ATOM 1210 C CA . LYS A 1 154 ? -5.624 12.111 12.918 1.00 86.88 154 LYS A CA 1
ATOM 1211 C C . LYS A 1 154 ? -6.457 11.423 13.995 1.00 86.88 154 LYS A C 1
ATOM 1213 O O . LYS A 1 154 ? -7.680 11.366 13.883 1.00 86.88 154 LYS A O 1
ATOM 1218 N N . GLY A 1 155 ? -5.802 10.917 15.037 1.00 78.94 155 GLY A N 1
ATOM 1219 C CA . GLY A 1 155 ? -6.437 10.071 16.050 1.00 78.94 155 GLY A CA 1
ATOM 1220 C C . GLY A 1 155 ? -7.589 10.737 16.800 1.00 78.94 155 GLY A C 1
ATOM 1221 O O . GLY A 1 155 ? -8.671 10.165 16.888 1.00 78.94 155 GLY A O 1
ATOM 1222 N N . ALA A 1 156 ? -7.411 11.994 17.220 1.00 72.81 156 ALA A N 1
ATOM 1223 C CA . ALA A 1 156 ? -8.436 12.746 17.953 1.00 72.81 156 ALA A CA 1
ATOM 1224 C C . ALA A 1 156 ? -9.672 13.106 17.108 1.00 72.81 156 ALA A C 1
ATOM 1226 O O . ALA A 1 156 ? -10.755 13.299 17.647 1.00 72.81 156 ALA A O 1
ATOM 1227 N N . ALA A 1 157 ? -9.511 13.220 15.788 1.00 74.38 157 ALA A N 1
ATOM 1228 C CA . ALA A 1 157 ? -10.597 13.570 14.874 1.00 74.38 157 ALA A CA 1
ATOM 1229 C C . ALA A 1 157 ? -11.226 12.341 14.199 1.00 74.38 157 ALA A C 1
ATOM 1231 O O . ALA A 1 157 ? -12.160 12.498 13.416 1.00 74.38 157 ALA A O 1
ATOM 1232 N N . GLY A 1 158 ? -10.670 11.143 14.415 1.00 77.00 158 GLY A N 1
ATOM 1233 C CA . GLY A 1 158 ? -11.062 9.946 13.672 1.00 77.00 158 GLY A CA 1
ATOM 1234 C C . GLY A 1 158 ? -10.843 10.072 12.156 1.00 77.00 158 GLY A C 1
ATOM 1235 O O . GLY A 1 158 ? -11.450 9.339 11.384 1.00 77.00 158 GLY A O 1
ATOM 1236 N N . ALA A 1 159 ? -10.025 11.018 11.690 1.00 84.75 159 ALA A N 1
ATOM 1237 C CA . ALA A 1 159 ? -9.891 11.302 10.264 1.00 84.75 159 ALA A CA 1
ATOM 1238 C C . ALA A 1 159 ? -8.666 10.593 9.679 1.00 84.75 159 ALA A C 1
ATOM 1240 O O . ALA A 1 159 ? -7.570 10.664 10.235 1.00 84.75 159 ALA A O 1
ATOM 1241 N N . ILE A 1 160 ? -8.853 9.943 8.532 1.00 88.44 160 ILE A N 1
ATOM 1242 C CA . ILE A 1 160 ? -7.793 9.282 7.766 1.00 88.44 160 ILE A CA 1
ATOM 1243 C C . ILE A 1 160 ? -7.767 9.939 6.383 1.00 88.44 160 ILE A C 1
ATOM 1245 O O . ILE A 1 160 ? -8.789 10.000 5.699 1.00 88.44 160 ILE A O 1
ATOM 1249 N N . GLU A 1 161 ? -6.606 10.441 5.971 1.00 89.50 161 GLU A N 1
ATOM 1250 C CA . GLU A 1 161 ? -6.401 11.169 4.714 1.00 89.50 161 GLU A CA 1
ATOM 1251 C C . GLU A 1 161 ? -5.188 10.604 3.966 1.00 89.50 161 GLU A C 1
ATOM 1253 O O . GLU A 1 161 ? -4.168 10.292 4.576 1.00 89.50 161 GLU A O 1
ATOM 1258 N N . ILE A 1 162 ? -5.271 10.516 2.638 1.00 89.38 162 ILE A N 1
ATOM 1259 C CA . ILE A 1 162 ? -4.133 10.197 1.767 1.00 89.38 162 ILE A CA 1
ATOM 1260 C C . ILE A 1 162 ? -3.679 11.472 1.045 1.00 89.38 162 ILE A C 1
ATOM 1262 O O . ILE A 1 162 ? -4.514 12.221 0.533 1.00 89.38 162 ILE A O 1
ATOM 1266 N N . LYS A 1 163 ? -2.371 11.735 1.049 1.00 85.94 163 LYS A N 1
ATOM 1267 C CA . LYS A 1 163 ? -1.723 12.917 0.466 1.00 85.94 163 LYS A CA 1
ATOM 1268 C C . LYS A 1 163 ? -0.599 12.526 -0.483 1.00 85.94 163 LYS A C 1
ATOM 1270 O O . LYS A 1 163 ? 0.124 11.549 -0.176 1.00 85.94 163 LYS A O 1
#

Sequence (163 aa):
MTSRTGKRSFTFIELLIVILIIAILSAISIPRLRNAFYGFRLEGFAKDVYYLSLYLQGSAAAKGKIYCLNISPDQRNFRATQKKEDVAADENKDEFEAVKGNYGKLLEAPAGVVVSIEPHPAGELYFYPDASMDKSLNIIFTDPYNKKITLAIKGAAGAIEIK

Mean predicted aligned error: 9.82 Å

Radius of gyration: 25.52 Å; Cα contacts (8 Å, |Δi|>4): 260; chains: 1; bounding box: 40×28×100 Å

Nearest PDB structures (foldseek):
  2qv8-assembly2_B  TM=7.545E-01  e=5.299E-06  Vibrio cholerae
  2qv8-assembly1_A  TM=7.794E-01  e=2.314E-05  Vibrio cholerae
  4dq9-assembly3_B  TM=7.012E-01  e=8.463E-05  Vibrio cholerae
  4dq9-assembly2_A  TM=7.158E-01  e=1.279E-04  Vibrio cholerae
  6qm7-assembly1_C  TM=2.059E-01  e=1.419E+00  Leishmania tarentolae

pLDDT: mean 82.24, std 13.43, range [38.81, 98.0]

Secondary structure (DSSP, 8-state):
--------PPPHHHHHHHHHHHHHHHHHHHHHHHHHHHHHHHHHHHHHHHHHHHHHHHHHHHHT--EEEEEETTTTEEEEEEE-S-----SS---EEEPSSGGGS-EEPPTT-EEEEESSP--EEEE-TTS-BS--EEEEEE-TT--EEEEEEEGGGTEEEE-